Protein AF-A0A367RSX1-F1 (afdb_monomer)

Organism: NCBI:txid1844469

Solvent-accessible surface area (backbone atoms only — not comparable to full-atom values): 6903 Å² total; per-residue (Å²): 140,78,60,81,43,64,59,64,93,84,58,54,64,49,71,49,97,89,68,53,74,47,74,57,55,74,83,51,76,61,59,58,60,52,49,57,52,41,52,53,15,54,74,67,63,52,65,49,74,47,81,47,57,53,74,46,87,90,36,60,82,56,57,80,66,56,88,44,52,27,67,47,79,47,79,42,67,53,84,74,98,59,86,91,40,75,66,58,49,52,50,48,26,64,77,71,72,47,89,84,85,88,89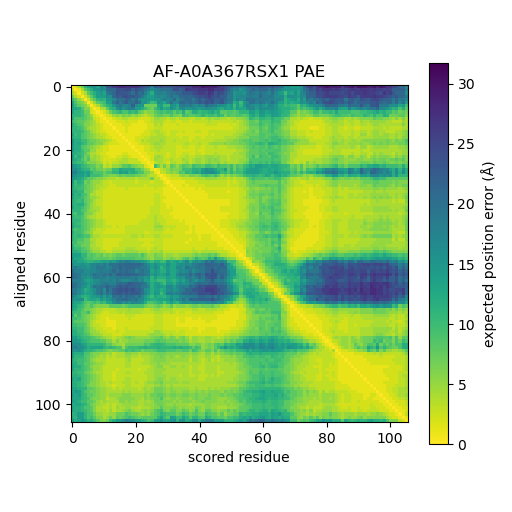,77,91,130

Secondary structure (DSSP, 8-state):
--SS-SS-TT--EEE-TT--EEE-SSSSTHHHHHHHHHHHHHHH---EEEEEESSSGGGHHHHHHH----EEEEEE------SSSHHHHHHHHHHTT---------

Sequence (106 aa):
MEGSTYRRPGARMLMSADGLIVGAISGGCLESDVFEKAQQVMYTGKPCVVKYDTTSEENLIWELGLGCQGVAYVLIKSLPVIEPNQMSFVRKCLDDQLSGCYCNRI

Structure (mmCIF, N/CA/C/O backbone):
data_AF-A0A367RSX1-F1
#
_entry.id   AF-A0A367RSX1-F1
#
loop_
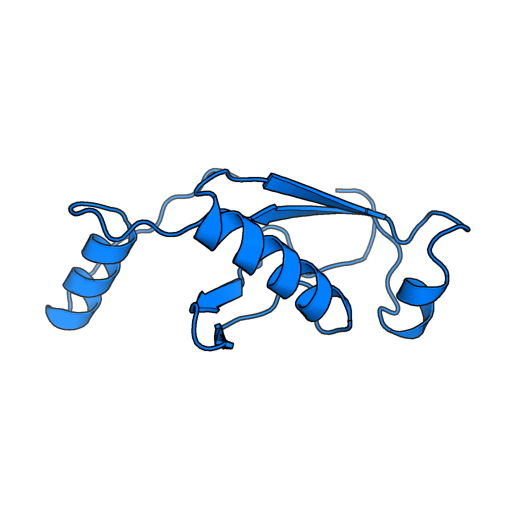_atom_site.group_PDB
_atom_site.id
_atom_site.type_symbol
_atom_site.label_atom_id
_atom_site.label_alt_id
_atom_site.label_comp_id
_atom_site.label_asym_id
_atom_site.label_entity_id
_atom_site.label_seq_id
_atom_site.pdbx_PDB_ins_code
_atom_site.Cartn_x
_atom_site.Cartn_y
_atom_site.Cartn_z
_atom_site.occupancy
_atom_site.B_iso_or_equiv
_atom_site.auth_seq_id
_atom_site.auth_comp_id
_atom_site.auth_asym_id
_atom_site.auth_atom_id
_atom_site.pdbx_PDB_model_num
ATOM 1 N N . MET A 1 1 ? 6.182 13.958 -13.839 1.00 41.88 1 MET A N 1
ATOM 2 C CA . MET A 1 1 ? 5.897 12.595 -14.325 1.00 41.88 1 MET A CA 1
ATOM 3 C C . MET A 1 1 ? 6.203 12.620 -15.809 1.00 41.88 1 MET A C 1
ATOM 5 O O . MET A 1 1 ? 5.567 13.397 -16.507 1.00 41.88 1 MET A O 1
ATOM 9 N N . GLU A 1 2 ? 7.221 11.891 -16.252 1.00 39.25 2 GLU A N 1
ATOM 10 C CA . GLU A 1 2 ? 7.542 11.714 -17.673 1.00 39.25 2 GLU A CA 1
ATOM 11 C C . GLU A 1 2 ? 7.242 10.251 -18.020 1.00 39.25 2 GLU A C 1
ATOM 13 O O . GLU A 1 2 ? 7.696 9.356 -17.309 1.00 39.25 2 GLU A O 1
ATOM 18 N N . GLY A 1 3 ? 6.417 10.013 -19.044 1.00 42.59 3 GLY A N 1
ATOM 19 C CA . GLY A 1 3 ? 6.024 8.671 -19.496 1.00 42.59 3 GLY A CA 1
ATOM 20 C C . GLY A 1 3 ? 4.522 8.376 -19.387 1.00 42.59 3 GLY A C 1
ATOM 21 O O . GLY A 1 3 ? 3.866 8.683 -18.392 1.00 42.59 3 GLY A O 1
ATOM 22 N N . SER A 1 4 ? 3.968 7.780 -20.446 1.00 44.97 4 SER A N 1
ATOM 23 C CA . SER A 1 4 ? 2.549 7.425 -20.605 1.00 44.97 4 SER A CA 1
ATOM 24 C C . SER A 1 4 ? 2.295 6.018 -20.074 1.00 44.97 4 SER A C 1
ATOM 26 O O . SER A 1 4 ? 2.024 5.111 -20.858 1.00 44.97 4 SER A O 1
ATOM 28 N N . THR A 1 5 ? 2.485 5.774 -18.776 1.00 50.12 5 THR A N 1
ATOM 29 C CA . THR A 1 5 ? 2.563 4.397 -18.261 1.00 50.12 5 THR A CA 1
ATOM 30 C C . THR A 1 5 ? 2.419 4.322 -16.749 1.00 50.12 5 THR A C 1
ATOM 32 O O . THR A 1 5 ? 3.020 5.120 -16.039 1.00 50.12 5 THR A O 1
ATOM 35 N N . TYR A 1 6 ? 1.658 3.321 -16.292 1.00 53.28 6 TYR A N 1
ATOM 36 C CA . TYR A 1 6 ? 1.099 3.099 -14.950 1.00 53.28 6 TYR A CA 1
ATOM 37 C C . TYR A 1 6 ? -0.171 3.903 -14.656 1.00 53.28 6 TYR A C 1
ATOM 39 O O . TYR A 1 6 ? -0.378 5.007 -15.166 1.00 53.28 6 TYR A O 1
ATOM 47 N N . ARG A 1 7 ? -1.075 3.332 -13.841 1.00 58.16 7 ARG A N 1
ATOM 48 C CA . ARG A 1 7 ? -2.244 4.079 -13.353 1.00 58.16 7 ARG A CA 1
ATOM 49 C C . ARG A 1 7 ? -1.765 5.404 -12.748 1.00 58.16 7 ARG 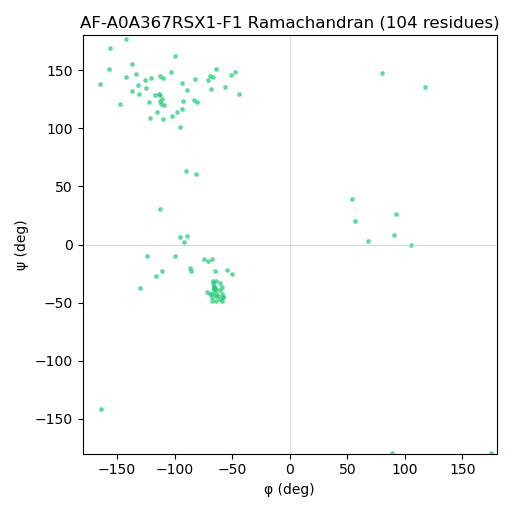A C 1
ATOM 51 O O . ARG A 1 7 ? -0.679 5.471 -12.177 1.00 58.16 7 ARG A O 1
ATOM 58 N N . ARG A 1 8 ? -2.582 6.458 -12.890 1.00 60.31 8 ARG A N 1
ATOM 59 C CA . ARG A 1 8 ? -2.252 7.812 -12.412 1.00 60.31 8 ARG A CA 1
ATOM 60 C C . ARG A 1 8 ? -1.717 7.769 -10.968 1.00 60.31 8 ARG A C 1
ATOM 62 O O . ARG A 1 8 ? -2.177 6.921 -10.193 1.00 60.31 8 ARG A O 1
ATOM 69 N N . PRO A 1 9 ? -0.809 8.690 -10.588 1.00 67.81 9 PRO A N 1
ATOM 70 C CA . PRO A 1 9 ? -0.345 8.822 -9.212 1.00 67.81 9 PRO A CA 1
ATOM 71 C C . PRO A 1 9 ? -1.518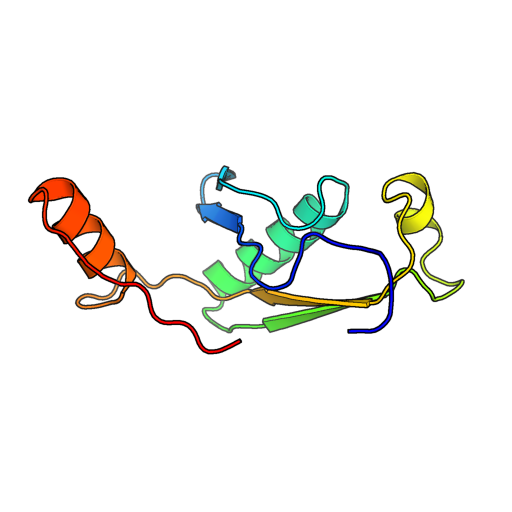 8.734 -8.231 1.00 67.81 9 PRO A C 1
ATOM 73 O O . PRO A 1 9 ? -2.540 9.394 -8.419 1.00 67.81 9 PRO A O 1
ATOM 76 N N . GLY A 1 10 ? -1.387 7.873 -7.220 1.00 73.75 10 GLY A N 1
ATOM 77 C CA . GLY A 1 10 ? -2.448 7.609 -6.245 1.00 73.75 10 GLY A CA 1
ATOM 78 C C . GLY A 1 10 ? -3.183 6.275 -6.407 1.00 73.75 10 GLY A C 1
ATOM 79 O O . GLY A 1 10 ? -4.039 5.980 -5.571 1.00 73.75 10 GLY A O 1
ATOM 80 N N . ALA A 1 11 ? -2.843 5.452 -7.406 1.00 85.88 11 ALA A N 1
ATOM 81 C CA . ALA A 1 11 ? -3.249 4.046 -7.423 1.00 85.88 11 ALA A CA 1
ATOM 82 C C . ALA A 1 11 ? -2.767 3.329 -6.149 1.00 85.88 11 ALA A C 1
ATOM 84 O O . ALA A 1 11 ? -1.636 3.525 -5.702 1.00 85.88 11 ALA A O 1
ATOM 85 N N . ARG A 1 12 ? -3.643 2.524 -5.542 1.00 88.75 12 ARG A N 1
ATOM 86 C CA . ARG A 1 12 ? -3.372 1.798 -4.297 1.00 88.75 12 ARG A CA 1
ATOM 87 C C . ARG A 1 12 ? -3.824 0.352 -4.427 1.00 88.75 12 ARG A C 1
ATOM 89 O O . ARG A 1 12 ? -4.834 0.066 -5.067 1.00 88.75 12 ARG A O 1
ATOM 96 N N . MET A 1 13 ? -3.080 -0.523 -3.768 1.00 91.69 13 MET A N 1
ATOM 97 C CA . MET A 1 13 ? -3.391 -1.935 -3.612 1.00 91.69 13 MET A CA 1
ATOM 98 C C . MET A 1 13 ? -3.221 -2.295 -2.137 1.00 91.69 13 MET A C 1
ATOM 100 O O . MET A 1 13 ? -2.276 -1.841 -1.492 1.00 91.69 13 MET A O 1
ATOM 104 N N . LEU A 1 14 ? -4.159 -3.072 -1.609 1.00 92.94 14 LEU A N 1
ATOM 105 C CA . LEU A 1 14 ? -4.108 -3.653 -0.275 1.00 92.94 14 LEU A CA 1
ATOM 106 C C . LEU A 1 14 ? -3.963 -5.157 -0.411 1.00 92.94 14 LEU A C 1
ATOM 108 O O . LEU A 1 14 ? -4.542 -5.760 -1.314 1.00 92.94 14 LEU A O 1
ATOM 112 N N . MET A 1 15 ? -3.218 -5.742 0.514 1.00 92.75 15 MET A N 1
ATOM 113 C CA . MET A 1 15 ? -3.069 -7.180 0.604 1.00 92.75 15 MET A CA 1
ATOM 114 C C . MET A 1 15 ? -3.021 -7.622 2.054 1.00 92.75 15 MET A C 1
ATOM 116 O O . MET A 1 15 ? -2.481 -6.916 2.909 1.00 92.75 15 MET A O 1
ATOM 120 N N . SER A 1 16 ? -3.605 -8.779 2.316 1.00 91.75 16 SER A N 1
ATOM 121 C CA . SER A 1 16 ? -3.562 -9.432 3.614 1.00 91.75 16 SER A CA 1
ATOM 122 C C . SER A 1 16 ? -2.507 -10.537 3.635 1.00 91.75 16 SER A C 1
ATOM 124 O O . SER A 1 16 ? -2.051 -11.016 2.595 1.00 91.75 16 SER A O 1
ATOM 126 N N . ALA A 1 17 ? -2.122 -10.960 4.839 1.00 88.19 17 ALA A N 1
ATOM 127 C CA . ALA A 1 17 ? -1.145 -12.031 5.025 1.00 88.19 17 ALA A CA 1
ATOM 128 C C . ALA A 1 17 ? -1.640 -13.401 4.513 1.00 88.19 17 ALA A C 1
ATOM 130 O O . ALA A 1 17 ? -0.823 -14.255 4.189 1.00 88.19 17 ALA A O 1
ATOM 131 N N . ASP A 1 18 ? -2.957 -13.604 4.416 1.00 90.19 18 ASP A N 1
ATOM 132 C CA . ASP A 1 18 ? -3.602 -14.798 3.850 1.00 90.19 18 ASP A CA 1
ATOM 133 C C . ASP A 1 18 ? -3.851 -14.699 2.331 1.00 90.19 18 ASP A C 1
ATOM 135 O O . ASP A 1 18 ? -4.458 -15.592 1.746 1.00 90.19 18 ASP A O 1
ATOM 139 N N . GLY A 1 19 ? -3.348 -13.648 1.672 1.00 88.12 19 GLY A N 1
ATOM 140 C CA . GLY A 1 19 ? -3.309 -13.553 0.211 1.00 88.12 19 GLY A CA 1
ATOM 141 C C . GLY A 1 19 ? -4.527 -12.905 -0.448 1.00 88.12 19 GLY A C 1
ATOM 142 O O . GLY A 1 19 ? -4.612 -12.903 -1.676 1.00 88.12 19 GLY A O 1
ATOM 143 N N . LEU A 1 20 ? -5.455 -12.316 0.314 1.00 92.44 20 LEU A N 1
ATOM 144 C CA . LEU A 1 20 ? -6.509 -11.482 -0.265 1.00 92.44 20 LEU A CA 1
ATOM 145 C C . LEU A 1 20 ? -5.890 -10.197 -0.824 1.00 92.44 20 LEU A C 1
ATOM 147 O O . LEU A 1 20 ? -5.113 -9.534 -0.140 1.00 92.44 20 LEU A O 1
ATOM 151 N N . ILE A 1 21 ? -6.277 -9.818 -2.043 1.00 91.00 21 ILE A N 1
ATOM 152 C CA . ILE A 1 21 ? -5.802 -8.603 -2.715 1.00 91.00 21 ILE A CA 1
ATOM 153 C C . ILE A 1 21 ? -6.998 -7.743 -3.125 1.00 91.00 21 ILE A C 1
ATOM 155 O O . ILE A 1 21 ? -7.973 -8.238 -3.692 1.00 91.00 21 ILE A O 1
ATOM 159 N N . VAL A 1 22 ? -6.915 -6.437 -2.858 1.00 91.88 22 VAL A N 1
ATOM 160 C CA . VAL A 1 22 ? -7.914 -5.441 -3.270 1.00 91.88 22 VAL A CA 1
ATOM 161 C C . VAL A 1 22 ? -7.221 -4.251 -3.929 1.00 91.88 22 VAL A C 1
ATOM 163 O O . VAL A 1 22 ? -6.314 -3.649 -3.355 1.00 91.88 22 VAL A O 1
ATOM 166 N N . GLY A 1 23 ? -7.693 -3.860 -5.114 1.00 88.44 23 GLY A N 1
ATOM 167 C CA . GLY A 1 23 ? -7.093 -2.791 -5.917 1.00 88.44 23 GLY A CA 1
ATOM 168 C C . GLY A 1 23 ? -5.995 -3.295 -6.857 1.00 88.44 23 GLY A C 1
ATOM 169 O O . GLY A 1 23 ? -5.729 -4.488 -6.936 1.00 88.44 23 GLY A O 1
ATOM 170 N N . ALA A 1 24 ? -5.392 -2.375 -7.610 1.00 85.69 24 ALA A N 1
ATOM 171 C CA . ALA A 1 24 ? -4.328 -2.669 -8.570 1.00 85.69 24 ALA A CA 1
ATOM 172 C C . ALA A 1 24 ? -3.486 -1.413 -8.824 1.00 85.69 24 ALA A C 1
ATOM 174 O O . ALA A 1 24 ? -4.001 -0.289 -8.750 1.00 85.69 24 ALA A O 1
ATOM 175 N N . ILE A 1 25 ? -2.211 -1.604 -9.159 1.00 82.31 25 ILE A N 1
ATOM 176 C CA . ILE A 1 25 ? -1.256 -0.509 -9.401 1.00 82.31 25 ILE A CA 1
ATOM 177 C C . ILE A 1 25 ? -0.738 -0.477 -10.844 1.00 82.31 25 ILE A C 1
ATOM 179 O O . ILE A 1 25 ? -0.444 0.611 -11.340 1.00 82.31 25 ILE A O 1
ATOM 183 N N . SER A 1 26 ? -0.702 -1.615 -11.547 1.00 71.25 26 SER A N 1
ATOM 184 C CA . SER A 1 26 ? -0.272 -1.679 -12.952 1.00 71.25 26 SER A CA 1
ATOM 185 C C . SER A 1 26 ? -1.243 -2.428 -13.861 1.00 71.25 26 SER A C 1
ATOM 187 O O . SER A 1 26 ? -1.493 -1.961 -14.969 1.00 71.25 26 SER A O 1
ATOM 189 N N . GLY A 1 27 ? -1.867 -3.506 -13.366 1.00 64.56 27 GLY A N 1
ATOM 190 C CA . GLY A 1 27 ? -2.743 -4.382 -14.148 1.00 64.56 27 GLY A CA 1
ATOM 191 C C . GLY A 1 27 ? -2.044 -5.589 -14.791 1.00 64.56 27 GLY A C 1
ATOM 192 O O . GLY A 1 27 ? -2.545 -6.064 -15.807 1.00 64.56 27 GLY A O 1
ATOM 193 N N . GLY A 1 28 ? -0.924 -6.085 -14.243 1.00 66.94 28 GLY A N 1
ATOM 194 C CA . GLY A 1 28 ? -0.145 -7.166 -14.863 1.00 66.94 28 GLY A CA 1
ATOM 195 C C . GLY A 1 28 ? 0.867 -7.857 -13.936 1.00 66.94 28 GLY A C 1
ATOM 196 O O . GLY A 1 28 ? 0.589 -8.128 -12.773 1.00 66.94 28 GLY A O 1
ATOM 197 N N . CYS A 1 29 ? 2.047 -8.198 -14.464 1.00 69.19 29 CYS A N 1
ATOM 198 C CA . CYS A 1 29 ? 3.061 -9.015 -13.773 1.00 69.19 29 CYS A CA 1
ATOM 199 C C . CYS A 1 29 ? 3.714 -8.340 -12.547 1.00 69.19 29 CYS A C 1
ATOM 201 O O . CYS A 1 29 ? 4.387 -9.011 -11.766 1.00 69.19 29 CYS A O 1
ATOM 203 N N . LEU A 1 30 ? 3.517 -7.030 -12.361 1.00 79.94 30 LEU A N 1
ATOM 204 C CA . LEU A 1 30 ? 4.070 -6.261 -11.241 1.00 79.94 30 LEU A CA 1
ATOM 205 C C . LEU A 1 30 ? 3.502 -6.682 -9.892 1.00 79.94 30 LEU A C 1
ATOM 207 O O . LEU A 1 30 ? 4.203 -6.668 -8.881 1.00 79.94 30 LEU A O 1
ATOM 211 N N . GLU A 1 31 ? 2.222 -7.032 -9.871 1.00 85.75 31 GLU A N 1
ATOM 212 C CA . GLU A 1 31 ? 1.494 -7.337 -8.651 1.00 85.75 31 GLU A CA 1
ATOM 213 C C . GLU A 1 31 ? 2.108 -8.530 -7.889 1.00 85.75 31 GLU A C 1
ATOM 215 O O . GLU A 1 31 ? 2.149 -8.492 -6.659 1.00 85.75 31 GLU A O 1
ATOM 220 N N . SER A 1 32 ? 2.673 -9.522 -8.591 1.00 85.06 32 SER A N 1
ATOM 221 C CA . SER A 1 32 ? 3.340 -10.681 -7.978 1.00 85.06 32 SER A CA 1
ATOM 222 C C . SER A 1 32 ? 4.635 -10.310 -7.243 1.00 85.06 32 SER A C 1
ATOM 224 O O . SER A 1 32 ? 4.797 -10.666 -6.078 1.00 85.06 32 SER A O 1
ATOM 226 N N . ASP A 1 33 ? 5.532 -9.537 -7.868 1.00 88.69 33 ASP A N 1
ATOM 227 C CA . ASP A 1 33 ? 6.783 -9.092 -7.222 1.00 88.69 33 ASP A CA 1
ATOM 228 C C . ASP A 1 33 ? 6.495 -8.145 -6.041 1.00 88.69 33 ASP A C 1
ATOM 230 O O . ASP A 1 33 ? 7.113 -8.227 -4.974 1.00 88.69 33 ASP A O 1
ATOM 234 N N . VAL A 1 34 ? 5.479 -7.284 -6.176 1.00 91.50 34 VAL A N 1
ATOM 235 C CA . VAL A 1 34 ? 5.017 -6.438 -5.067 1.00 91.50 34 VAL A CA 1
ATOM 236 C C . VAL A 1 34 ? 4.462 -7.276 -3.915 1.00 91.50 34 VAL A C 1
ATOM 238 O O . VAL A 1 34 ? 4.719 -6.937 -2.759 1.00 91.50 34 VAL A O 1
ATOM 241 N N . PHE A 1 35 ? 3.748 -8.369 -4.196 1.00 90.75 35 PHE A N 1
ATOM 242 C CA . PHE A 1 35 ? 3.225 -9.271 -3.169 1.00 90.75 35 PHE A CA 1
ATOM 243 C C . PHE A 1 35 ? 4.345 -9.958 -2.375 1.00 90.75 35 PHE A C 1
ATOM 245 O O . PHE A 1 35 ? 4.314 -9.972 -1.143 1.00 90.75 35 PHE A O 1
ATOM 252 N N . GLU A 1 36 ? 5.383 -10.459 -3.045 1.00 91.62 36 GLU A N 1
ATOM 253 C CA . GLU A 1 36 ? 6.544 -11.064 -2.378 1.00 91.62 36 GLU A CA 1
ATOM 254 C C . GLU A 1 36 ? 7.261 -10.073 -1.453 1.00 91.62 36 GLU A C 1
ATOM 256 O O . GLU A 1 36 ? 7.525 -10.366 -0.281 1.00 91.62 36 GLU A O 1
ATOM 261 N N . LYS A 1 37 ? 7.520 -8.853 -1.935 1.00 94.44 37 LYS A N 1
ATOM 262 C CA . LYS A 1 37 ? 8.149 -7.804 -1.117 1.00 94.44 37 LYS A CA 1
ATOM 263 C C . LYS A 1 37 ? 7.256 -7.372 0.038 1.00 94.44 37 LYS A C 1
ATOM 265 O O . LYS A 1 37 ? 7.752 -7.118 1.133 1.00 94.44 37 LYS A O 1
ATOM 270 N N . ALA A 1 38 ? 5.948 -7.306 -0.169 1.00 95.25 38 ALA A N 1
ATOM 271 C CA . ALA A 1 38 ? 5.011 -6.970 0.888 1.00 95.25 38 ALA A CA 1
ATOM 272 C C . ALA A 1 38 ? 4.954 -8.031 1.986 1.00 95.25 38 ALA A C 1
ATOM 274 O O . ALA A 1 38 ? 4.889 -7.650 3.151 1.00 95.25 38 ALA A O 1
ATOM 275 N N . GLN A 1 39 ? 5.073 -9.323 1.670 1.00 93.69 39 GLN A N 1
ATOM 276 C CA . GLN A 1 39 ? 5.229 -10.363 2.695 1.00 93.69 39 GLN A CA 1
ATOM 277 C C . GLN A 1 39 ? 6.477 -10.127 3.556 1.00 93.69 39 GLN A C 1
ATOM 279 O O . GLN A 1 39 ? 6.403 -10.187 4.784 1.00 93.69 39 GLN A O 1
ATOM 284 N N . GLN A 1 40 ? 7.602 -9.757 2.938 1.00 95.00 40 GLN A N 1
ATOM 285 C CA . GLN A 1 40 ? 8.819 -9.397 3.675 1.00 95.00 40 GLN A CA 1
ATOM 286 C C . GLN A 1 40 ? 8.624 -8.146 4.543 1.00 95.00 40 GLN A C 1
ATOM 288 O O . GLN A 1 40 ? 9.062 -8.103 5.694 1.00 95.00 40 GLN A O 1
ATOM 293 N N . VAL A 1 41 ? 7.935 -7.124 4.034 1.00 96.81 41 VAL A N 1
ATOM 294 C CA . VAL A 1 41 ? 7.609 -5.908 4.798 1.00 96.81 41 VAL A CA 1
ATOM 295 C C . VAL A 1 41 ? 6.647 -6.213 5.951 1.00 96.81 41 VAL A C 1
ATOM 297 O O . VAL A 1 41 ? 6.815 -5.664 7.039 1.00 96.81 41 VAL A O 1
ATOM 300 N N . MET A 1 42 ? 5.665 -7.096 5.753 1.00 94.12 42 MET A N 1
ATOM 301 C CA . MET A 1 42 ? 4.752 -7.556 6.803 1.00 94.12 42 MET A CA 1
ATOM 302 C C . MET A 1 42 ? 5.512 -8.294 7.908 1.00 94.12 42 MET A C 1
ATOM 304 O O . MET A 1 42 ? 5.298 -7.995 9.080 1.00 94.12 42 MET A O 1
ATOM 308 N N . TYR A 1 43 ? 6.441 -9.182 7.542 1.00 93.25 43 TYR A N 1
ATOM 309 C CA . TYR A 1 43 ? 7.265 -9.934 8.491 1.00 93.25 43 TYR A CA 1
ATOM 310 C C . TYR A 1 43 ? 8.259 -9.048 9.258 1.00 93.25 43 TYR A C 1
ATOM 312 O O . TYR A 1 43 ? 8.398 -9.157 10.473 1.00 93.25 43 TYR A O 1
ATOM 320 N N . THR A 1 44 ? 8.958 -8.150 8.561 1.00 95.12 44 THR A N 1
ATOM 321 C CA . THR A 1 44 ? 10.024 -7.328 9.160 1.00 95.12 44 THR A CA 1
ATOM 322 C C . THR A 1 44 ? 9.522 -6.042 9.814 1.00 95.12 44 THR A C 1
ATOM 324 O O . THR A 1 44 ? 10.255 -5.421 10.585 1.00 95.12 44 THR A O 1
ATOM 327 N N . GLY A 1 45 ? 8.322 -5.583 9.453 1.00 94.00 45 GLY A N 1
ATOM 328 C CA . GLY A 1 45 ? 7.790 -4.271 9.824 1.00 94.00 45 GLY A CA 1
ATOM 329 C C . GLY A 1 45 ? 8.520 -3.084 9.182 1.00 94.00 45 GLY A C 1
ATOM 330 O O . GLY A 1 45 ? 8.183 -1.935 9.474 1.00 94.00 45 GLY A O 1
ATOM 331 N N . LYS A 1 46 ? 9.516 -3.319 8.316 1.00 96.06 46 LYS A N 1
ATOM 332 C CA . LYS A 1 46 ? 10.345 -2.269 7.708 1.00 96.06 46 LYS A CA 1
ATOM 333 C C . LYS A 1 46 ? 9.766 -1.858 6.351 1.00 96.06 46 LYS A C 1
ATOM 335 O O . LYS A 1 46 ? 9.736 -2.694 5.455 1.00 96.06 46 LYS A O 1
ATOM 340 N N . PRO A 1 47 ? 9.325 -0.600 6.162 1.00 96.06 47 PRO A N 1
ATOM 341 C CA . PRO A 1 47 ? 8.834 -0.136 4.866 1.00 96.06 47 PRO A CA 1
ATOM 342 C C . PRO A 1 47 ? 9.936 -0.155 3.802 1.00 96.06 47 PRO A C 1
ATOM 344 O O . PRO A 1 47 ? 11.105 0.070 4.120 1.00 96.06 47 PRO A O 1
ATOM 347 N N . CYS A 1 48 ? 9.565 -0.343 2.536 1.00 95.69 48 CYS A N 1
ATOM 348 C CA . CYS A 1 48 ? 10.493 -0.235 1.411 1.00 95.69 48 CYS A CA 1
ATOM 349 C C . CYS A 1 48 ? 9.878 0.536 0.236 1.00 95.69 48 CYS A C 1
ATOM 351 O O . CYS A 1 48 ? 8.659 0.615 0.090 1.00 95.69 48 CYS A O 1
ATOM 353 N N . VAL A 1 49 ? 10.737 1.124 -0.598 1.00 94.81 49 VAL A N 1
ATOM 354 C CA . VAL A 1 49 ? 10.350 1.749 -1.868 1.00 94.81 49 VAL A CA 1
ATOM 355 C C . VAL A 1 49 ? 11.041 0.989 -2.986 1.00 94.81 49 VAL A C 1
ATOM 357 O O . VAL A 1 49 ? 12.254 0.794 -2.942 1.00 94.81 49 VAL A O 1
ATOM 360 N N . VAL A 1 50 ? 10.270 0.567 -3.981 1.00 91.00 50 VAL A N 1
ATOM 361 C CA . VAL A 1 50 ? 10.763 -0.210 -5.119 1.00 91.00 50 VAL A CA 1
ATOM 362 C C . VAL A 1 50 ? 10.648 0.634 -6.378 1.00 91.00 50 VAL A C 1
ATOM 364 O O . VAL A 1 50 ? 9.586 1.201 -6.641 1.00 91.00 50 VAL A O 1
ATOM 367 N N . LYS A 1 51 ? 11.744 0.734 -7.135 1.00 87.62 51 LYS A N 1
ATOM 368 C CA . LYS A 1 51 ? 11.767 1.367 -8.455 1.00 87.62 51 LYS A CA 1
ATOM 369 C C . LYS A 1 51 ? 11.539 0.288 -9.510 1.00 87.62 51 LYS A C 1
ATOM 371 O O . LYS A 1 51 ? 12.320 -0.655 -9.584 1.00 87.62 51 LYS A O 1
ATOM 376 N N . TYR A 1 52 ? 10.520 0.475 -10.335 1.00 82.56 52 TYR A N 1
ATOM 377 C CA . TYR A 1 52 ? 10.270 -0.327 -11.525 1.00 82.56 52 TYR A CA 1
ATOM 378 C C . TYR A 1 52 ? 10.549 0.523 -12.748 1.00 82.56 52 TYR A C 1
ATOM 380 O O . TYR A 1 52 ? 9.947 1.583 -12.917 1.00 82.56 52 TYR A O 1
ATOM 388 N N . ASP A 1 53 ? 11.490 0.076 -13.567 1.00 79.44 53 ASP A N 1
ATOM 389 C CA . ASP A 1 53 ? 11.944 0.790 -14.750 1.00 79.44 53 ASP A CA 1
ATOM 390 C C . ASP A 1 53 ? 11.723 -0.093 -15.975 1.00 79.44 53 ASP A C 1
ATOM 392 O O . ASP A 1 53 ? 12.383 -1.114 -16.147 1.00 79.44 53 ASP A O 1
ATOM 396 N N . THR A 1 54 ? 10.749 0.292 -16.795 1.00 74.38 54 THR A N 1
ATOM 397 C CA . THR A 1 54 ? 10.412 -0.411 -18.045 1.00 74.38 54 THR A CA 1
ATOM 398 C C . THR A 1 54 ? 11.098 0.220 -19.255 1.00 74.38 54 THR A C 1
ATOM 400 O O . THR A 1 54 ? 10.798 -0.143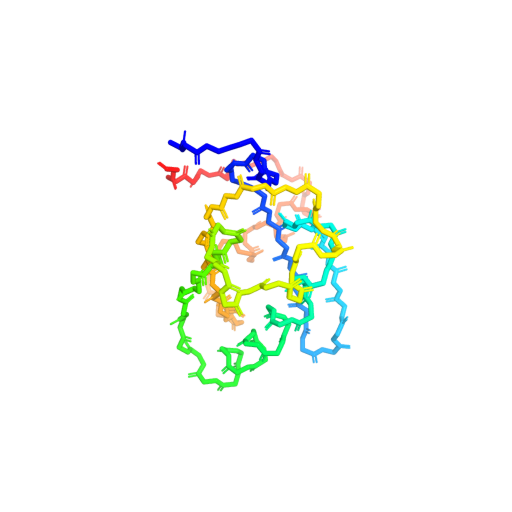 -20.383 1.00 74.38 54 THR A O 1
ATOM 403 N N . THR A 1 55 ? 11.992 1.191 -19.032 1.00 70.44 55 THR A N 1
ATOM 404 C CA . THR A 1 55 ? 12.719 1.896 -20.099 1.00 70.44 55 THR A CA 1
ATOM 405 C C . THR A 1 55 ? 14.139 1.369 -20.309 1.00 70.44 55 THR A C 1
ATOM 407 O O . THR A 1 55 ? 14.792 1.732 -21.283 1.00 70.44 55 THR A O 1
ATOM 410 N N . SER A 1 56 ? 14.630 0.509 -19.412 1.00 65.88 56 SER A N 1
ATOM 411 C CA . SER A 1 56 ? 15.962 -0.094 -19.501 1.00 65.88 56 SER A CA 1
ATOM 412 C C . SER A 1 56 ? 15.944 -1.403 -20.296 1.00 65.88 56 SER A C 1
ATOM 414 O O . SER A 1 56 ? 15.162 -2.295 -19.963 1.00 65.88 56 SER A O 1
ATOM 416 N N . GLU A 1 57 ? 16.882 -1.566 -21.235 1.00 58.81 57 GLU A N 1
ATOM 417 C CA . GLU A 1 57 ? 17.075 -2.781 -22.055 1.00 58.81 57 GLU A CA 1
ATOM 418 C C . GLU A 1 57 ? 17.242 -4.072 -21.221 1.00 58.81 57 GLU A C 1
ATOM 420 O O . GLU A 1 57 ? 16.952 -5.164 -21.693 1.00 58.81 57 GLU A O 1
ATOM 425 N N . GLU A 1 58 ? 17.638 -3.975 -19.949 1.00 58.16 58 GLU A N 1
ATOM 426 C CA . GLU A 1 58 ? 17.784 -5.118 -19.033 1.00 58.16 58 GLU A CA 1
ATOM 427 C C . GLU A 1 58 ? 16.447 -5.704 -18.524 1.00 58.16 58 GLU A C 1
ATOM 429 O O . GLU A 1 58 ? 16.430 -6.799 -17.964 1.00 58.16 58 GLU A O 1
ATOM 434 N N . ASN A 1 59 ? 15.314 -5.018 -18.729 1.00 57.84 59 ASN A N 1
ATOM 435 C CA . ASN A 1 59 ? 13.998 -5.397 -18.188 1.00 57.84 59 ASN A CA 1
ATOM 436 C C . ASN A 1 59 ? 12.982 -5.835 -19.264 1.00 57.84 59 ASN A C 1
ATOM 438 O O . ASN A 1 59 ? 11.773 -5.719 -19.064 1.00 57.84 59 ASN A O 1
ATOM 442 N N . LEU A 1 60 ? 13.458 -6.429 -20.364 1.00 51.75 60 LEU A N 1
ATOM 443 C CA . LEU A 1 60 ? 12.656 -7.011 -21.462 1.00 51.75 60 LEU A CA 1
ATOM 444 C C . LEU A 1 60 ? 11.536 -7.979 -21.005 1.00 51.75 60 LEU A C 1
ATOM 446 O O . LEU A 1 60 ? 10.518 -8.125 -21.678 1.00 51.75 60 LEU A O 1
ATOM 450 N N . ILE A 1 61 ? 11.673 -8.620 -19.836 1.00 54.53 61 ILE A N 1
ATOM 451 C CA . ILE A 1 61 ? 10.650 -9.519 -19.255 1.00 54.53 61 ILE A CA 1
ATOM 452 C C . ILE A 1 61 ? 9.355 -8.754 -18.915 1.00 54.53 61 ILE A C 1
ATOM 454 O O . ILE A 1 61 ? 8.256 -9.301 -19.001 1.00 54.53 61 ILE A O 1
ATOM 458 N N . TRP A 1 62 ? 9.479 -7.475 -18.560 1.00 54.78 62 TRP A N 1
ATOM 459 C CA . TRP A 1 62 ? 8.371 -6.600 -18.177 1.00 54.78 62 TRP A CA 1
ATOM 460 C C . TRP A 1 62 ? 7.699 -5.945 -19.394 1.00 54.78 62 TRP A C 1
ATOM 462 O O . TRP A 1 62 ? 6.524 -5.579 -19.329 1.00 54.78 62 TRP A O 1
ATOM 472 N N . GLU A 1 63 ? 8.411 -5.848 -20.522 1.00 49.66 63 GLU A N 1
ATOM 473 C CA . GLU A 1 63 ? 7.898 -5.279 -21.776 1.00 49.66 63 GLU A CA 1
ATOM 474 C C . GLU A 1 63 ? 6.779 -6.129 -22.397 1.00 49.66 63 GLU A C 1
ATOM 476 O O . GLU A 1 63 ? 5.842 -5.583 -22.980 1.00 49.66 63 GLU A O 1
ATOM 481 N N . LEU A 1 64 ? 6.815 -7.456 -22.215 1.00 49.28 64 LEU A N 1
ATOM 482 C CA . LEU A 1 64 ? 5.856 -8.387 -22.830 1.00 49.28 64 LEU A CA 1
ATOM 483 C C . LEU A 1 64 ? 4.434 -8.326 -22.241 1.00 49.28 64 LEU A C 1
ATOM 485 O O . LEU A 1 64 ? 3.510 -8.861 -22.850 1.00 49.28 64 LEU A O 1
ATOM 489 N N . GLY A 1 65 ? 4.233 -7.684 -21.083 1.00 49.16 65 GLY A N 1
ATOM 490 C CA . GLY A 1 65 ? 2.939 -7.669 -20.385 1.00 49.16 65 GLY A CA 1
ATOM 491 C C . GLY A 1 65 ? 2.356 -6.290 -20.080 1.00 49.16 65 GLY A C 1
ATOM 492 O O . GLY A 1 65 ? 1.212 -6.214 -19.637 1.00 49.16 65 GLY A O 1
ATOM 493 N N . LEU A 1 66 ? 3.113 -5.207 -20.277 1.00 51.34 66 LEU A N 1
ATOM 494 C CA . LEU A 1 66 ? 2.723 -3.893 -19.755 1.00 51.34 66 LEU A CA 1
ATOM 495 C C . LEU A 1 66 ? 2.329 -2.884 -20.838 1.00 51.34 66 LEU A C 1
ATOM 497 O O . LEU A 1 66 ? 1.559 -1.979 -20.535 1.00 51.34 66 LEU A O 1
ATOM 501 N N . GLY A 1 67 ? 2.771 -3.032 -22.095 1.00 50.00 67 GLY A N 1
ATOM 502 C CA . GLY A 1 67 ? 2.386 -2.128 -23.198 1.00 50.00 67 GLY A CA 1
ATOM 503 C C . GLY A 1 67 ? 2.705 -0.648 -22.936 1.00 50.00 67 GLY A C 1
ATOM 504 O O . GLY A 1 67 ? 2.079 0.241 -23.508 1.00 50.00 67 GLY A O 1
ATOM 505 N N . CYS A 1 68 ? 3.627 -0.390 -22.013 1.00 55.34 68 CYS A N 1
ATOM 506 C CA . CYS A 1 68 ? 3.739 0.860 -21.294 1.00 55.34 68 CYS A CA 1
ATOM 507 C C . CYS A 1 68 ? 5.229 1.135 -20.980 1.00 55.34 68 CYS A C 1
ATOM 509 O O . CYS A 1 68 ? 5.863 0.331 -20.305 1.00 55.34 68 CYS A O 1
ATOM 511 N N . GLN A 1 69 ? 5.766 2.265 -21.465 1.00 61.59 69 GLN A N 1
ATOM 512 C CA . GLN A 1 69 ? 7.125 2.772 -21.229 1.00 61.59 69 GLN A CA 1
ATOM 513 C C . GLN A 1 69 ? 7.157 3.835 -20.114 1.00 61.59 69 GLN A C 1
ATOM 515 O O . GLN A 1 69 ? 6.634 4.945 -20.272 1.00 61.59 69 GLN A O 1
ATOM 520 N N . GLY A 1 70 ? 7.802 3.528 -18.987 1.00 74.88 70 GLY A N 1
ATOM 521 C CA . GLY A 1 70 ? 8.029 4.495 -17.911 1.00 74.88 70 GLY A CA 1
ATOM 522 C C . GLY A 1 70 ? 8.677 3.940 -16.640 1.00 74.88 70 GLY A C 1
ATOM 523 O O . GLY A 1 70 ? 8.980 2.749 -16.519 1.00 74.88 70 GLY A O 1
ATOM 524 N N . VAL A 1 71 ? 8.860 4.837 -15.668 1.00 79.31 71 VAL A N 1
ATOM 525 C CA . VAL A 1 71 ? 9.409 4.535 -14.340 1.00 79.31 71 VAL A CA 1
ATOM 526 C C . VAL A 1 71 ? 8.337 4.734 -13.272 1.00 79.31 71 VAL A C 1
ATOM 528 O O . VAL A 1 71 ? 7.718 5.796 -13.198 1.00 79.31 71 VAL A O 1
ATOM 531 N N . ALA A 1 72 ? 8.156 3.738 -12.407 1.00 80.75 72 ALA A N 1
ATOM 532 C CA . ALA A 1 72 ? 7.258 3.797 -11.261 1.00 80.75 72 ALA A CA 1
ATOM 533 C C . ALA A 1 72 ? 8.008 3.574 -9.945 1.00 80.75 72 ALA A C 1
ATOM 535 O O . ALA A 1 72 ? 8.908 2.743 -9.848 1.00 80.75 72 ALA A O 1
ATOM 536 N N . TYR A 1 73 ? 7.584 4.296 -8.910 1.00 86.19 73 TYR A N 1
ATOM 537 C CA . TYR A 1 73 ? 8.035 4.094 -7.538 1.00 86.19 73 TYR A CA 1
ATOM 538 C C . TYR A 1 73 ? 6.862 3.586 -6.708 1.00 86.19 73 TYR A C 1
ATOM 540 O O . TYR A 1 73 ? 5.820 4.240 -6.637 1.00 86.19 73 TYR A O 1
ATOM 548 N N . VAL A 1 74 ? 7.033 2.430 -6.072 1.00 89.75 74 VAL A N 1
ATOM 549 C CA . VAL A 1 74 ? 5.999 1.801 -5.245 1.00 89.75 74 VAL A CA 1
ATOM 550 C C . VAL A 1 74 ? 6.476 1.769 -3.801 1.00 89.75 74 VAL A C 1
ATOM 552 O O . VAL A 1 74 ? 7.450 1.091 -3.478 1.00 89.75 74 VAL A O 1
ATOM 555 N N . LEU A 1 75 ? 5.788 2.511 -2.930 1.00 93.44 75 LEU A N 1
ATOM 556 C CA . LEU A 1 75 ? 5.967 2.417 -1.483 1.00 93.44 75 LEU A CA 1
ATOM 557 C C . LEU A 1 75 ? 5.178 1.218 -0.954 1.00 93.44 75 LEU A C 1
ATOM 559 O O . LEU A 1 75 ? 3.956 1.167 -1.090 1.00 93.44 75 LEU A O 1
ATOM 563 N N . ILE A 1 76 ? 5.873 0.302 -0.289 1.00 95.31 76 ILE A N 1
ATOM 564 C CA . ILE A 1 76 ? 5.293 -0.848 0.396 1.00 95.31 76 ILE A CA 1
ATOM 565 C C . ILE A 1 76 ? 5.487 -0.642 1.896 1.00 95.31 76 ILE A C 1
ATOM 567 O O . ILE A 1 76 ? 6.607 -0.492 2.392 1.00 95.31 76 ILE A O 1
ATOM 571 N N . LYS A 1 77 ? 4.379 -0.614 2.636 1.00 94.69 77 LYS A N 1
ATOM 572 C CA . LYS A 1 77 ? 4.369 -0.410 4.084 1.00 94.69 77 LYS A CA 1
ATOM 573 C C . LYS A 1 77 ? 3.380 -1.373 4.731 1.00 94.69 77 LYS A C 1
ATOM 575 O O . LYS A 1 77 ? 2.240 -1.468 4.289 1.00 94.69 77 LYS A O 1
ATOM 580 N N . SER A 1 78 ? 3.821 -2.041 5.795 1.00 93.69 78 SER A N 1
ATOM 581 C CA . SER A 1 78 ? 2.952 -2.888 6.611 1.00 93.69 78 SER A CA 1
ATOM 582 C C . SER A 1 78 ? 1.905 -2.039 7.337 1.00 93.69 78 SER A C 1
ATOM 584 O O . SER A 1 78 ? 2.189 -0.912 7.758 1.00 93.69 78 SER A O 1
ATOM 586 N N . LEU A 1 79 ? 0.700 -2.585 7.486 1.00 90.88 79 LEU A N 1
ATOM 587 C CA . LEU A 1 79 ? -0.377 -1.991 8.271 1.00 90.88 79 LEU A CA 1
ATOM 588 C C . LEU A 1 79 ? -0.358 -2.613 9.675 1.00 90.88 79 LEU A C 1
ATOM 590 O O . LEU A 1 79 ? -0.823 -3.740 9.840 1.00 90.88 79 LEU A O 1
ATOM 594 N N . PRO A 1 80 ? 0.191 -1.926 10.692 1.00 82.56 80 PRO A N 1
ATOM 595 C CA . PRO A 1 80 ? 0.235 -2.475 12.038 1.00 82.56 80 PRO A CA 1
ATOM 596 C C . PRO A 1 80 ? -1.165 -2.507 12.664 1.00 82.56 80 PRO A C 1
ATOM 598 O O . PRO A 1 80 ? -1.940 -1.557 12.536 1.00 82.56 80 PRO A O 1
ATOM 601 N N . VAL A 1 81 ? -1.455 -3.569 13.417 1.00 82.06 81 VAL A N 1
ATOM 602 C CA . VAL A 1 81 ? -2.681 -3.709 14.223 1.00 82.06 81 VAL A CA 1
ATOM 603 C C . VAL A 1 81 ? -2.505 -2.957 15.549 1.00 82.06 81 VAL A C 1
ATOM 605 O O . VAL A 1 81 ? -2.460 -3.544 16.624 1.00 82.06 81 VAL A O 1
ATOM 608 N N . ILE A 1 82 ? -2.292 -1.643 15.463 1.00 84.81 82 ILE A N 1
ATOM 609 C CA . ILE A 1 82 ? -2.107 -0.756 16.621 1.00 84.81 82 ILE A CA 1
ATOM 610 C C . ILE A 1 82 ? -3.166 0.334 16.555 1.00 84.81 82 ILE A C 1
ATOM 612 O O . ILE A 1 82 ? -3.209 1.075 15.577 1.00 84.81 82 ILE A O 1
ATOM 616 N N . GLU A 1 83 ? -3.985 0.466 17.591 1.00 81.19 83 GLU A N 1
ATOM 617 C CA . GLU A 1 83 ? -5.014 1.503 17.667 1.00 81.19 83 GLU A CA 1
ATOM 618 C C . GLU A 1 83 ? -4.606 2.664 18.593 1.00 81.19 83 GLU A C 1
ATOM 620 O O . GLU A 1 83 ? -3.910 2.432 19.584 1.00 81.19 83 GLU A O 1
ATOM 625 N N . PRO A 1 84 ? -5.049 3.908 18.310 1.00 86.56 84 PRO A N 1
ATOM 626 C CA . PRO A 1 84 ? -5.799 4.329 17.123 1.00 86.56 84 PRO A CA 1
ATOM 627 C C . PRO A 1 84 ? -4.881 4.597 15.916 1.00 86.56 84 PRO A C 1
ATOM 629 O O . PRO A 1 84 ? -3.795 5.160 16.052 1.00 86.56 84 PRO A O 1
ATOM 632 N N . ASN A 1 85 ? -5.332 4.245 14.710 1.00 88.56 85 ASN A N 1
ATOM 633 C CA . ASN A 1 85 ? -4.644 4.578 13.463 1.00 88.56 85 ASN A CA 1
ATOM 634 C C . ASN A 1 85 ? -5.644 4.931 12.343 1.00 88.56 85 ASN A C 1
ATOM 636 O O . ASN A 1 85 ? -6.858 4.877 12.525 1.00 88.56 85 ASN A O 1
ATOM 640 N 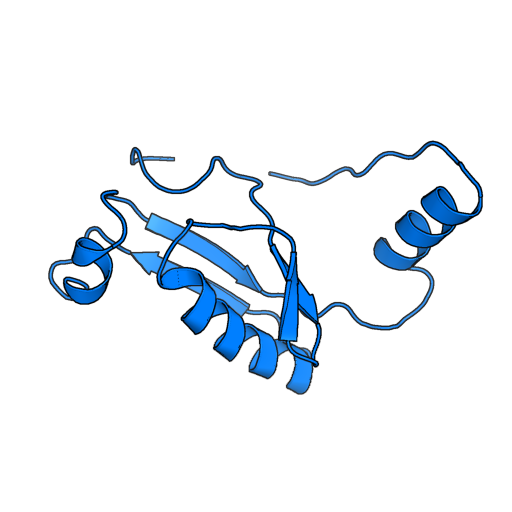N . GLN A 1 86 ? -5.135 5.310 11.165 1.00 89.31 86 GLN A N 1
ATOM 641 C CA . GLN A 1 86 ? -5.981 5.690 10.024 1.00 89.31 86 GLN A CA 1
ATOM 642 C C . GLN A 1 86 ? -6.940 4.567 9.589 1.00 89.31 86 GLN A C 1
ATOM 644 O O . GLN A 1 86 ? -8.081 4.847 9.234 1.00 89.31 86 GLN A O 1
ATOM 649 N N . MET A 1 87 ? -6.510 3.304 9.642 1.00 89.44 87 MET A N 1
ATOM 650 C CA . MET A 1 87 ? -7.334 2.150 9.269 1.00 89.44 87 MET A CA 1
ATOM 651 C C . MET A 1 87 ? -8.426 1.869 10.302 1.00 89.44 87 MET A C 1
ATOM 653 O O . MET A 1 87 ? -9.561 1.608 9.910 1.00 89.44 87 MET A O 1
ATOM 657 N N . SER A 1 88 ? -8.122 1.972 11.602 1.00 91.00 88 SER A N 1
ATOM 658 C CA . SER A 1 88 ? -9.140 1.806 12.647 1.00 91.00 88 SER A CA 1
ATOM 659 C C . SER A 1 88 ? -10.175 2.939 12.612 1.00 91.00 88 SER A C 1
ATOM 661 O O . SER A 1 88 ? -11.362 2.690 12.816 1.00 91.00 88 SER A O 1
ATOM 663 N N . PHE A 1 89 ? -9.773 4.161 12.234 1.00 92.50 89 PHE A N 1
ATOM 664 C CA . PHE A 1 89 ? -10.709 5.256 11.955 1.00 92.50 89 PHE A CA 1
ATOM 665 C C . PHE A 1 89 ? -11.618 4.957 10.754 1.00 92.50 89 PHE A C 1
ATOM 667 O O . PHE A 1 89 ? -12.833 5.091 10.866 1.00 92.50 89 PHE A O 1
ATOM 674 N N . VAL A 1 90 ? -11.058 4.508 9.621 1.00 93.00 90 VAL A N 1
ATOM 675 C CA . VAL A 1 90 ? -11.857 4.124 8.442 1.00 93.00 90 VAL A CA 1
ATOM 676 C C . VAL A 1 90 ? -12.855 3.026 8.800 1.00 93.00 90 VAL A C 1
ATOM 678 O O . VAL A 1 90 ? -14.025 3.131 8.440 1.00 93.00 90 VAL A O 1
ATOM 681 N N . ARG A 1 91 ? -12.418 2.001 9.543 1.00 92.38 91 ARG A N 1
ATOM 682 C CA . ARG A 1 91 ? -13.300 0.921 9.993 1.00 92.38 91 ARG A CA 1
ATOM 683 C C . ARG A 1 91 ? -14.453 1.459 10.839 1.00 92.38 91 ARG A C 1
ATOM 685 O O . ARG A 1 91 ? -15.601 1.161 10.529 1.00 92.38 91 ARG A O 1
ATOM 692 N N . LYS A 1 92 ? -14.155 2.307 11.827 1.00 94.00 92 LYS A N 1
ATOM 693 C CA . LYS A 1 92 ? -15.167 2.958 12.667 1.00 94.00 92 LYS A CA 1
ATOM 694 C C . LYS A 1 92 ? -16.166 3.775 11.846 1.00 94.00 92 LYS A C 1
ATOM 696 O O . LYS A 1 92 ? -17.361 3.667 12.077 1.00 94.00 92 LYS A O 1
ATOM 701 N N . CYS A 1 93 ? -15.702 4.567 10.879 1.00 96.62 93 CYS A N 1
ATOM 702 C CA . CYS A 1 93 ? -16.595 5.332 10.007 1.00 96.62 93 CYS A CA 1
ATOM 703 C C . CYS A 1 93 ? -17.542 4.434 9.202 1.00 96.62 93 CYS A C 1
ATOM 705 O O . CYS A 1 93 ? -18.707 4.785 9.039 1.00 96.62 93 CYS A O 1
ATOM 707 N N . LEU A 1 94 ? -17.062 3.286 8.715 1.00 95.25 94 LEU A N 1
ATOM 708 C CA . LEU A 1 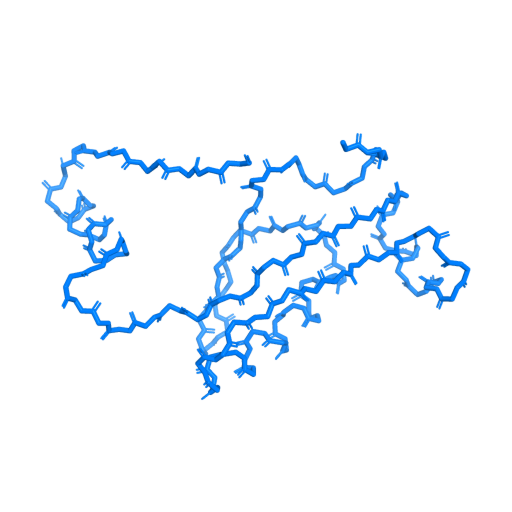94 ? -17.895 2.324 7.989 1.00 95.25 94 LEU A CA 1
ATOM 709 C C . LEU A 1 94 ? -18.916 1.637 8.906 1.00 95.25 94 LEU A C 1
ATOM 711 O O . LEU A 1 94 ? -20.073 1.507 8.512 1.00 95.25 94 LEU A O 1
ATOM 715 N N . ASP A 1 95 ? -18.503 1.234 10.109 1.00 97.00 95 ASP A N 1
ATOM 716 C CA . ASP A 1 95 ? -19.371 0.563 11.086 1.00 97.00 95 ASP A CA 1
ATOM 717 C C . ASP A 1 95 ? -20.460 1.503 11.632 1.00 97.00 95 ASP A C 1
ATOM 719 O O . ASP A 1 95 ? -21.628 1.123 11.707 1.00 97.00 95 ASP A O 1
ATOM 723 N N . ASP A 1 96 ? -20.096 2.750 11.940 1.00 98.00 96 ASP A N 1
ATOM 724 C CA . ASP A 1 96 ? -20.988 3.750 12.541 1.00 9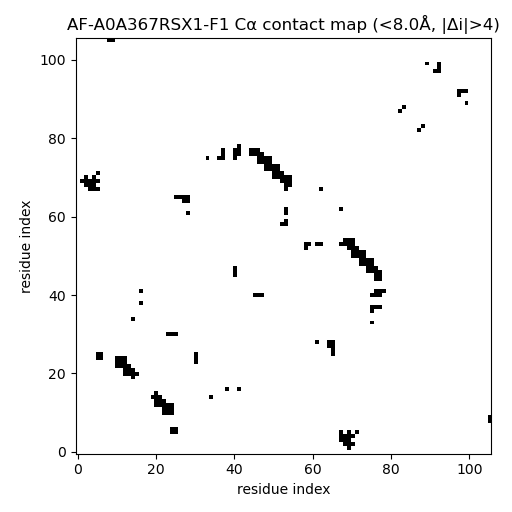8.00 96 ASP A CA 1
ATOM 725 C C . ASP A 1 96 ? -21.706 4.632 11.496 1.00 98.00 96 ASP A C 1
ATOM 727 O O . ASP A 1 96 ? -22.421 5.565 11.861 1.00 98.00 96 ASP A O 1
ATOM 731 N N . GLN A 1 97 ? -21.496 4.378 10.198 1.00 97.00 97 GLN A N 1
ATOM 732 C CA . GLN A 1 97 ? -22.029 5.181 9.083 1.00 97.00 97 GLN A CA 1
ATOM 733 C C . GLN A 1 97 ? -21.679 6.680 9.173 1.00 97.00 97 GLN A C 1
ATOM 735 O O . GLN A 1 97 ? -22.485 7.558 8.856 1.00 97.00 97 GLN A O 1
ATOM 740 N N . LEU A 1 98 ? -20.452 6.984 9.597 1.00 96.94 98 LEU A N 1
ATOM 741 C CA . LEU A 1 98 ? -19.953 8.351 9.733 1.00 96.94 98 LEU A CA 1
ATOM 742 C C . LEU A 1 98 ? -19.212 8.803 8.473 1.00 96.94 98 LEU A C 1
ATOM 744 O O . LEU A 1 98 ? -18.384 8.082 7.915 1.00 96.94 98 LEU A O 1
ATOM 748 N N . SER A 1 99 ? -19.434 10.055 8.078 1.00 95.50 99 SER A N 1
ATOM 749 C CA . SER A 1 99 ? -18.612 10.726 7.068 1.00 95.50 99 SER A CA 1
ATOM 750 C C . SER A 1 99 ? -17.206 11.018 7.603 1.00 95.50 99 SER A C 1
ATOM 752 O O . SER A 1 99 ? -17.030 11.382 8.766 1.00 95.50 99 SER A O 1
ATOM 754 N N . GLY A 1 100 ? -16.200 10.929 6.732 1.00 92.44 100 GLY A N 1
ATOM 755 C CA . GLY A 1 100 ? -14.809 11.260 7.043 1.00 92.44 100 GLY A CA 1
ATOM 756 C C . GLY A 1 100 ? -14.023 11.630 5.785 1.00 92.44 100 GLY A C 1
ATOM 757 O O . GLY A 1 100 ? -14.499 11.438 4.667 1.00 92.44 100 GLY A O 1
ATOM 758 N N . CYS A 1 101 ? -12.815 12.168 5.952 1.00 93.38 101 CYS A N 1
ATOM 759 C CA . CYS A 1 101 ? -11.923 12.508 4.845 1.00 93.38 101 CYS A CA 1
ATOM 760 C C . CYS A 1 101 ? -10.552 11.842 5.015 1.00 93.38 101 CYS A C 1
ATOM 762 O O . CYS A 1 101 ? -10.016 11.744 6.117 1.00 93.38 101 CYS A O 1
ATOM 764 N N . TYR A 1 102 ? -9.981 11.380 3.901 1.00 89.06 102 TYR A N 1
ATOM 765 C CA . TYR A 1 102 ? -8.627 10.838 3.845 1.00 89.06 102 TYR A CA 1
ATOM 766 C C . TYR A 1 102 ? -7.729 11.810 3.082 1.00 89.06 102 TYR A C 1
ATOM 768 O O . TYR A 1 102 ? -7.847 11.958 1.865 1.00 89.06 102 TYR A O 1
ATOM 776 N N . CYS A 1 103 ? -6.846 12.491 3.809 1.00 88.00 103 CYS A N 1
ATOM 777 C CA . CYS A 1 103 ? -5.955 13.505 3.258 1.00 88.00 103 CYS A CA 1
ATOM 778 C C . CYS A 1 103 ? -4.546 12.929 3.091 1.00 88.00 103 CYS A C 1
ATOM 780 O O . CYS A 1 103 ? -3.845 12.712 4.078 1.00 88.00 103 CYS A O 1
ATOM 782 N N . ASN A 1 104 ? -4.123 12.730 1.842 1.00 81.38 104 ASN A N 1
ATOM 783 C CA . ASN A 1 104 ? -2.762 12.323 1.501 1.00 81.38 104 ASN A CA 1
ATOM 784 C C . ASN A 1 104 ? -1.996 13.448 0.819 1.00 81.38 104 ASN A C 1
ATOM 786 O O . ASN A 1 104 ? -2.545 14.167 -0.013 1.00 81.38 104 ASN A O 1
ATOM 790 N N . ARG A 1 105 ? -0.700 13.536 1.119 1.00 76.19 105 ARG A N 1
ATOM 791 C CA . ARG A 1 105 ? 0.248 14.351 0.359 1.00 76.19 105 ARG A CA 1
ATOM 792 C C . ARG A 1 105 ? 0.712 13.548 -0.864 1.00 76.19 105 ARG A C 1
ATOM 794 O O . ARG A 1 105 ? 1.163 12.417 -0.685 1.00 76.19 105 ARG A O 1
ATOM 801 N N . ILE A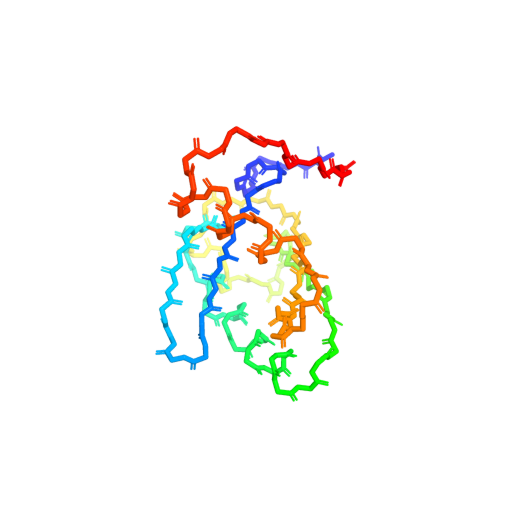 1 106 ? 0.547 14.112 -2.063 1.00 62.41 106 ILE A N 1
ATOM 802 C CA . ILE A 1 106 ? 0.990 13.557 -3.358 1.00 62.41 106 ILE A CA 1
ATOM 803 C C . ILE A 1 106 ? 2.296 14.239 -3.759 1.00 62.41 106 ILE A C 1
ATOM 805 O O . ILE A 1 106 ? 2.409 15.457 -3.484 1.00 62.41 106 ILE A O 1
#

Foldseek 3Di:
DDWPAWDPPPFDWDADPVGDIDGDTQPWDVVVVLVVVLNVCQVVQDKDKDKDAPQDPVPVVVCVIRVIHDIDIDIHGHDDPDPPDPVVVVVCCVVVVHDDDDDDDD

pLDDT: mean 80.5, std 16.35, range [39.25, 98.0]

Mean predicted aligned error: 7.85 Å

InterPro domains:
  IPR003777 XdhC- CoxI [PF02625] (2-53)
  IPR052698 Molybdenum Cofactor Utilization and Processing [PTHR30388] (2-79)

Radius of gyration: 16.02 Å; Cα contacts (8 Å, |Δi|>4): 115; chains: 1; bounding box: 40×29×41 Å

Nearest PDB structures (foldseek):
  3on5-assembly1_A  TM=8.033E-01  e=2.159E-04  Halalkalibacterium halodurans
  2we7-assembly2_B-2  TM=7.484E-01  e=3.433E-02  Mycolicibacterium smegmatis MC2 155
  5j33-assembly1_A  TM=4.226E-01  e=4.008E+00  Arabidopsis thaliana
  2xul-assembly2_F  TM=2.594E-01  e=9.522E+00  Synechococcus elongatus PCC 7942 = FACHB-805